Protein AF-A0A7I8BVW0-F1 (afdb_monomer_lite)

Sequence (91 aa):
MALHAKAKAEAGYRFYAVYDKIYREDVLAHAYAQCRSNTSAPGVDRQDFAEVETWETYRPDLIRRVLILKSNGKLRPLGTSTLRDRSGKLL

Secondary structure (DSSP, 8-state):
--HHHHHHH-TT---GGGHHHHT-HHHHHHHHHHHHH--PPP-SS---HHHHTT--S--PPPPEEEEEE-TTS-EEEEEE--HHHHH----

Radius of gyration: 16.52 Å; chains: 1; bounding box: 36×42×34 Å

Organism: NCBI:txid3014751

Structure (mmCIF, N/CA/C/O backbone):
data_AF-A0A7I8BVW0-F1
#
_entry.id   AF-A0A7I8BVW0-F1
#
loop_
_atom_site.group_PDB
_atom_site.id
_atom_site.type_symbol
_atom_site.label_atom_id
_atom_site.label_alt_id
_atom_site.label_comp_id
_atom_site.label_asym_id
_atom_site.label_entity_id
_atom_site.label_seq_id
_atom_site.pdbx_PDB_ins_code
_atom_site.Cartn_x
_atom_site.Cartn_y
_atom_site.Cartn_z
_atom_site.occupancy
_atom_site.B_iso_or_equiv
_atom_site.auth_seq_id
_atom_site.auth_comp_id
_atom_site.auth_asym_id
_atom_site.auth_atom_id
_atom_site.pdbx_PDB_model_num
ATOM 1 N N . MET A 1 1 ? -20.820 8.373 8.453 1.00 60.69 1 MET A N 1
ATOM 2 C CA . MET A 1 1 ? -19.412 8.705 8.779 1.00 60.69 1 MET A CA 1
ATOM 3 C C . MET A 1 1 ? -18.495 7.864 7.904 1.00 60.69 1 MET A C 1
ATOM 5 O O . MET A 1 1 ? -18.693 6.658 7.854 1.00 60.69 1 MET A O 1
ATOM 9 N N . ALA A 1 2 ? -17.531 8.470 7.205 1.00 80.56 2 ALA A N 1
ATOM 10 C CA . ALA A 1 2 ? -16.506 7.720 6.472 1.00 80.56 2 ALA A CA 1
ATOM 11 C C . ALA A 1 2 ? -15.559 6.993 7.449 1.00 80.56 2 ALA A C 1
ATOM 13 O O . ALA A 1 2 ? -15.349 7.477 8.562 1.00 80.56 2 ALA A O 1
ATOM 14 N N . LEU A 1 3 ? -14.960 5.869 7.030 1.00 81.94 3 LEU A N 1
ATOM 15 C CA . LEU A 1 3 ? -14.057 5.045 7.857 1.00 81.94 3 LEU A CA 1
ATOM 16 C C . LEU A 1 3 ? -12.982 5.890 8.566 1.00 81.94 3 LEU A C 1
ATOM 18 O O . LEU A 1 3 ? -12.797 5.785 9.776 1.00 81.94 3 LEU A O 1
ATOM 22 N N . HIS A 1 4 ? -12.335 6.790 7.820 1.00 83.56 4 HIS A N 1
ATOM 23 C CA . HIS A 1 4 ? -11.272 7.653 8.338 1.00 83.56 4 HIS A CA 1
ATOM 24 C C . HIS A 1 4 ? -11.759 8.621 9.431 1.00 83.56 4 HIS A C 1
ATOM 26 O O . HIS A 1 4 ? -11.019 8.919 10.365 1.00 83.56 4 HIS A O 1
ATOM 32 N N . ALA A 1 5 ? -13.000 9.108 9.336 1.00 89.94 5 ALA A N 1
ATOM 33 C CA . ALA A 1 5 ? -13.557 10.054 10.296 1.00 89.94 5 ALA A CA 1
ATOM 34 C C . ALA A 1 5 ? -13.828 9.368 11.642 1.00 89.94 5 ALA A C 1
ATOM 36 O O . ALA A 1 5 ? -13.497 9.922 12.687 1.00 89.94 5 ALA A O 1
ATOM 37 N N . LYS A 1 6 ? -14.343 8.129 11.612 1.00 85.94 6 LYS A N 1
ATOM 38 C CA . LYS A 1 6 ? -14.528 7.314 12.822 1.00 85.94 6 LYS A CA 1
ATOM 39 C C . LYS A 1 6 ? -13.187 6.916 13.444 1.00 85.94 6 LYS A C 1
ATOM 41 O O . LYS A 1 6 ? -13.017 7.061 14.647 1.00 85.94 6 LYS A O 1
ATOM 46 N N . ALA A 1 7 ? -12.216 6.505 12.626 1.00 88.06 7 ALA A N 1
ATOM 47 C CA . ALA A 1 7 ? -10.871 6.173 13.101 1.00 88.06 7 ALA A CA 1
ATOM 48 C C . ALA A 1 7 ? -10.166 7.367 13.776 1.00 88.06 7 ALA A C 1
ATOM 50 O O . ALA A 1 7 ? -9.463 7.188 14.764 1.00 88.06 7 ALA A O 1
ATOM 51 N N . LYS A 1 8 ? -10.374 8.592 13.268 1.00 90.69 8 LYS A N 1
ATOM 52 C CA . LYS A 1 8 ? -9.806 9.819 13.849 1.00 90.69 8 LYS A CA 1
ATOM 53 C C . LYS A 1 8 ? -10.493 10.241 15.153 1.00 90.69 8 LYS A C 1
ATOM 55 O O . LYS A 1 8 ? -9.835 10.820 16.011 1.00 90.69 8 LYS A O 1
ATOM 60 N N . ALA A 1 9 ? -11.794 9.986 15.285 1.00 92.00 9 ALA A N 1
ATOM 61 C CA . ALA A 1 9 ? -12.570 10.343 16.472 1.00 92.00 9 ALA A CA 1
ATOM 62 C C . ALA A 1 9 ? -12.360 9.363 17.640 1.00 92.00 9 ALA A C 1
ATOM 64 O O . ALA A 1 9 ? -12.349 9.781 18.793 1.00 92.00 9 ALA A O 1
ATOM 65 N N . GLU A 1 10 ? -12.166 8.074 17.352 1.00 90.69 10 GLU A N 1
ATOM 66 C CA . GLU A 1 10 ? -12.085 7.013 18.360 1.00 90.69 10 GLU A CA 1
ATOM 67 C C . GLU A 1 10 ? -10.849 6.130 18.129 1.00 90.69 10 GLU A C 1
ATOM 69 O O . GLU A 1 10 ? -10.931 5.053 17.540 1.00 90.69 10 GLU A O 1
ATOM 74 N N . ALA A 1 11 ? -9.685 6.559 18.628 1.00 85.69 11 ALA A N 1
ATOM 75 C CA . ALA A 1 11 ? -8.414 5.857 18.404 1.00 85.69 11 ALA A CA 1
ATOM 76 C C . ALA A 1 11 ? -8.376 4.413 18.957 1.00 85.69 11 ALA A C 1
ATOM 78 O O . ALA A 1 11 ? -7.607 3.586 18.472 1.00 85.69 11 ALA A O 1
ATOM 79 N N . GLY A 1 12 ? -9.200 4.100 19.964 1.00 87.81 12 GLY A N 1
ATOM 80 C CA . GLY A 1 12 ? -9.315 2.754 20.538 1.00 87.81 12 GLY A CA 1
ATOM 81 C C . GLY A 1 12 ? -10.264 1.816 19.781 1.00 87.81 12 GLY A C 1
ATOM 82 O O . GLY A 1 12 ? -10.297 0.620 20.074 1.00 87.81 12 GLY A O 1
ATOM 83 N N . TYR A 1 13 ? -11.043 2.326 18.822 1.00 85.50 13 TYR A N 1
ATOM 84 C CA . TYR A 1 13 ? -12.024 1.525 18.096 1.00 85.50 13 TYR A CA 1
ATOM 85 C C . TYR A 1 13 ? -11.338 0.617 17.069 1.00 85.50 13 TYR A C 1
ATOM 87 O O . TYR A 1 13 ? -10.657 1.076 16.151 1.00 85.50 13 TYR A O 1
ATOM 95 N N . ARG A 1 14 ? -11.546 -0.698 17.1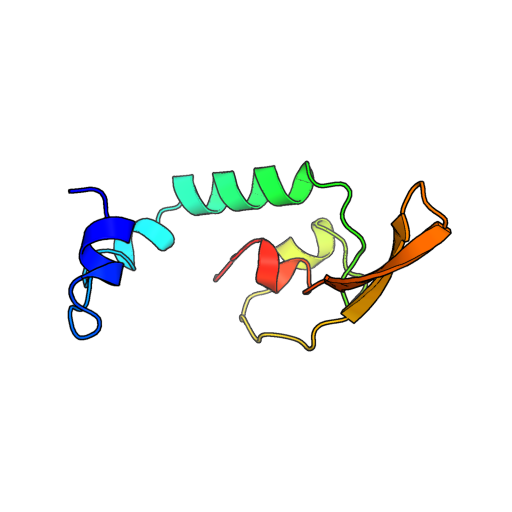97 1.00 83.31 14 ARG A N 1
ATOM 96 C CA . ARG A 1 14 ? -11.014 -1.693 16.258 1.00 83.31 14 ARG A CA 1
ATOM 97 C C . ARG A 1 14 ? -12.036 -2.025 15.180 1.00 83.31 14 ARG A C 1
ATOM 99 O O . ARG A 1 14 ? -13.128 -2.511 15.461 1.00 83.31 14 ARG A O 1
ATOM 106 N N . PHE A 1 15 ? -11.647 -1.819 13.927 1.00 86.38 15 PHE A N 1
ATOM 107 C CA . PHE A 1 15 ? -12.439 -2.216 12.768 1.00 86.38 15 PHE A CA 1
ATOM 108 C C . PHE A 1 15 ? -12.140 -3.674 12.403 1.00 86.38 15 PHE A C 1
ATOM 110 O O . PHE A 1 15 ? -11.272 -3.958 11.582 1.00 86.38 15 PHE A O 1
ATOM 117 N N . TYR A 1 16 ? -12.849 -4.610 13.032 1.00 81.12 16 TYR A N 1
ATOM 118 C CA . TYR A 1 16 ? -12.621 -6.048 12.832 1.00 81.12 16 TYR A CA 1
ATOM 119 C C . TYR A 1 16 ? -12.888 -6.511 11.391 1.00 81.12 16 TYR A C 1
ATOM 121 O O . TYR A 1 16 ? -12.146 -7.333 10.866 1.00 81.12 16 TYR A O 1
ATOM 129 N N . ALA A 1 17 ? -13.879 -5.914 10.724 1.00 84.31 17 ALA A N 1
ATOM 130 C CA . ALA A 1 17 ? -14.238 -6.196 9.332 1.00 84.31 17 ALA A CA 1
ATOM 131 C C . ALA A 1 17 ? -13.453 -5.347 8.310 1.00 84.31 17 ALA A C 1
ATOM 133 O O . ALA A 1 17 ? -13.993 -4.954 7.280 1.00 84.31 17 ALA A O 1
ATOM 134 N N . VAL A 1 18 ? -12.220 -4.940 8.624 1.00 83.25 18 VAL A N 1
ATOM 135 C CA . VAL A 1 18 ? -11.318 -4.332 7.627 1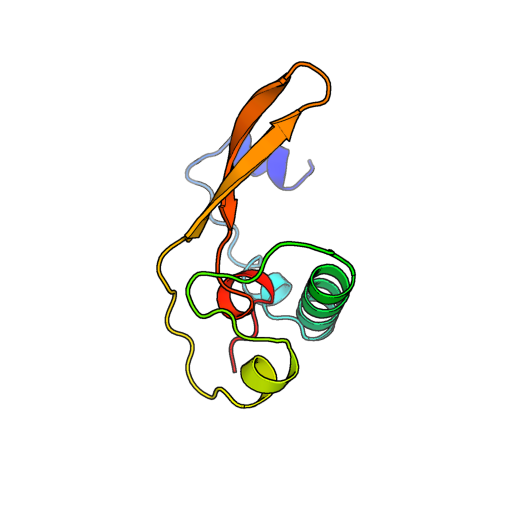.00 83.25 18 VAL A CA 1
ATOM 136 C C . VAL A 1 18 ? -10.352 -5.372 7.075 1.00 83.25 18 VAL A C 1
ATOM 138 O O . VAL A 1 18 ? -10.028 -5.321 5.893 1.00 83.25 18 VAL A O 1
ATOM 141 N N . TYR A 1 19 ? -9.943 -6.345 7.892 1.00 78.31 19 TYR A N 1
ATOM 142 C CA . TYR A 1 19 ? -9.055 -7.415 7.446 1.00 78.31 19 TYR A CA 1
ATOM 143 C C . TYR A 1 19 ? -9.686 -8.235 6.320 1.00 78.31 19 TYR A C 1
ATOM 145 O O . TYR A 1 19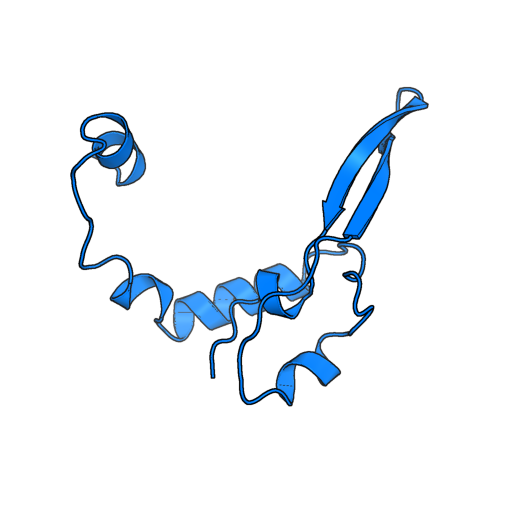 ? -9.072 -8.383 5.270 1.00 78.31 19 TYR A O 1
ATOM 153 N N . ASP A 1 20 ? -10.935 -8.677 6.476 1.00 82.75 20 ASP A N 1
ATOM 154 C CA . ASP A 1 20 ? -11.654 -9.413 5.427 1.00 82.75 20 ASP A CA 1
ATOM 155 C C . ASP A 1 20 ? -11.746 -8.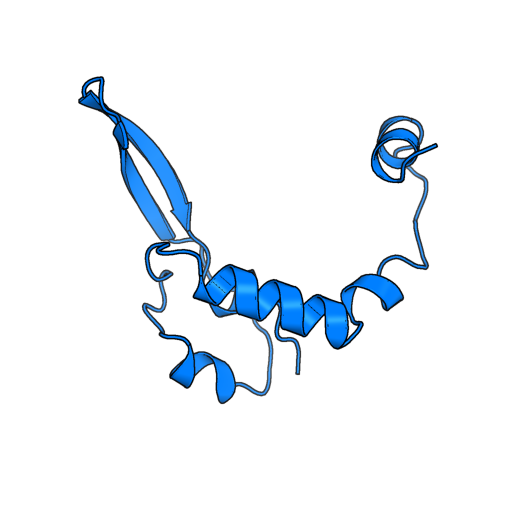617 4.121 1.00 82.75 20 ASP A C 1
ATOM 157 O O . ASP A 1 20 ? -11.678 -9.204 3.050 1.00 82.75 20 ASP A O 1
ATOM 161 N N . LYS A 1 21 ? -11.873 -7.285 4.191 1.00 84.62 21 LYS A N 1
ATOM 162 C CA . LYS A 1 21 ? -11.949 -6.414 3.010 1.00 84.62 21 LYS A CA 1
ATOM 163 C C . LYS A 1 21 ? -10.602 -6.208 2.328 1.00 84.62 21 LYS A C 1
ATOM 165 O O . LYS A 1 21 ? -10.582 -6.100 1.108 1.00 84.62 21 LYS A O 1
ATOM 170 N N . ILE A 1 22 ? -9.509 -6.160 3.088 1.00 85.06 22 ILE A N 1
ATOM 171 C CA . ILE A 1 22 ? -8.149 -6.040 2.544 1.00 85.06 22 ILE A CA 1
ATOM 172 C C . ILE A 1 22 ? -7.738 -7.333 1.831 1.00 85.06 22 ILE A C 1
ATOM 174 O O . ILE A 1 22 ? -7.130 -7.264 0.770 1.00 85.06 22 ILE A O 1
ATOM 178 N N . TYR A 1 23 ? -8.113 -8.494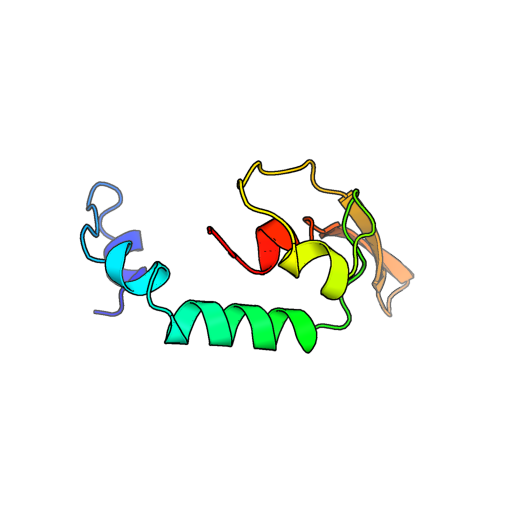 2.374 1.00 80.56 23 TYR A N 1
ATOM 179 C CA . TYR A 1 23 ? -7.767 -9.804 1.809 1.00 80.56 23 TYR A CA 1
ATOM 180 C C . TYR A 1 23 ? -8.664 -10.255 0.645 1.00 80.56 23 TYR A C 1
ATOM 182 O O . TYR A 1 23 ? -8.505 -11.371 0.155 1.00 80.56 23 TYR A O 1
ATOM 190 N N . ARG A 1 24 ? -9.613 -9.431 0.177 1.00 87.69 24 ARG A N 1
ATOM 191 C CA . ARG A 1 24 ? -10.432 -9.818 -0.979 1.00 87.69 24 ARG A CA 1
ATOM 192 C C . ARG A 1 24 ? -9.595 -9.828 -2.255 1.00 87.69 24 ARG A C 1
ATOM 194 O O . ARG A 1 24 ? -8.845 -8.892 -2.525 1.00 87.69 24 ARG A O 1
ATOM 201 N N . GLU A 1 25 ? -9.807 -10.851 -3.073 1.00 85.75 25 GLU A N 1
ATOM 202 C CA . GLU A 1 25 ? -9.082 -11.054 -4.329 1.00 85.75 25 GLU A CA 1
ATOM 203 C C . GLU A 1 25 ? -9.202 -9.857 -5.287 1.00 85.75 25 GLU A C 1
ATOM 205 O O . GLU A 1 25 ? -8.207 -9.431 -5.865 1.00 85.75 25 GLU A O 1
ATOM 210 N N . ASP A 1 26 ? -10.386 -9.244 -5.394 1.00 87.62 26 ASP A N 1
ATOM 211 C CA . ASP A 1 26 ? -10.614 -8.066 -6.240 1.00 87.62 26 ASP A CA 1
ATOM 212 C C . ASP A 1 26 ? -9.814 -6.839 -5.775 1.00 87.62 26 ASP A C 1
ATOM 214 O O . ASP A 1 26 ? -9.282 -6.084 -6.592 1.00 87.62 26 ASP A O 1
ATOM 218 N N . VAL A 1 27 ? -9.684 -6.660 -4.459 1.00 87.31 27 VAL A N 1
ATOM 219 C CA . VAL A 1 27 ? -8.910 -5.566 -3.857 1.00 87.31 27 VAL A CA 1
ATOM 220 C C . VAL A 1 27 ? -7.411 -5.782 -4.063 1.00 87.31 27 VAL A C 1
ATOM 222 O O . VAL A 1 27 ? -6.711 -4.851 -4.467 1.00 87.31 27 VAL A O 1
ATOM 225 N N . LEU A 1 28 ? -6.925 -7.006 -3.850 1.00 85.31 28 LEU A N 1
ATOM 226 C CA . LEU A 1 28 ? -5.525 -7.368 -4.080 1.00 85.31 28 LEU A CA 1
ATOM 227 C C . LEU A 1 28 ? -5.147 -7.252 -5.563 1.00 85.31 28 LEU A C 1
ATOM 229 O O . LEU A 1 28 ? -4.112 -6.672 -5.893 1.00 85.31 28 LEU A O 1
ATOM 233 N N . ALA A 1 29 ? -6.013 -7.712 -6.470 1.00 85.88 29 ALA A N 1
ATOM 234 C CA . ALA A 1 29 ? -5.816 -7.569 -7.911 1.00 85.88 29 ALA A CA 1
ATOM 235 C C . ALA A 1 29 ? -5.747 -6.092 -8.332 1.00 85.88 29 ALA A C 1
ATOM 237 O O . ALA A 1 29 ? -4.886 -5.707 -9.128 1.00 85.88 29 ALA A O 1
ATOM 238 N N . HIS A 1 30 ? -6.607 -5.240 -7.763 1.00 86.81 30 HIS A N 1
ATOM 239 C CA . HIS A 1 30 ? -6.564 -3.802 -8.020 1.00 86.81 30 HIS A CA 1
ATOM 240 C C . HIS A 1 30 ? -5.264 -3.163 -7.517 1.00 86.81 30 HIS A C 1
ATOM 242 O O . HIS A 1 30 ? -4.634 -2.395 -8.247 1.00 86.81 30 HIS A O 1
ATOM 248 N N . ALA A 1 31 ? -4.828 -3.501 -6.300 1.00 84.69 31 ALA A N 1
ATOM 249 C CA . ALA A 1 31 ? -3.572 -3.012 -5.738 1.00 84.69 31 ALA A CA 1
ATOM 250 C C . ALA A 1 31 ? -2.362 -3.442 -6.589 1.00 84.69 31 ALA A C 1
ATOM 252 O O . ALA A 1 31 ? -1.485 -2.622 -6.877 1.00 84.69 31 ALA A O 1
ATOM 253 N N . TYR A 1 32 ? -2.347 -4.691 -7.065 1.00 82.81 32 TYR A N 1
ATOM 254 C CA . TYR A 1 32 ? -1.317 -5.202 -7.972 1.00 82.81 32 TYR A CA 1
ATOM 255 C C . TYR A 1 32 ? -1.288 -4.434 -9.301 1.00 82.81 32 TYR A C 1
ATOM 257 O O . TYR A 1 32 ? -0.227 -3.979 -9.734 1.00 82.81 32 TYR A O 1
ATOM 265 N N . ALA A 1 33 ? -2.452 -4.212 -9.919 1.00 85.12 33 ALA A N 1
ATOM 266 C CA . ALA A 1 33 ? -2.562 -3.444 -11.158 1.00 85.12 33 ALA A CA 1
ATOM 267 C C . ALA A 1 33 ? -2.088 -1.990 -10.984 1.00 85.12 33 ALA A C 1
ATOM 269 O O . ALA A 1 33 ? -1.323 -1.483 -11.809 1.00 85.12 33 ALA A O 1
ATOM 270 N N . GLN A 1 34 ? -2.471 -1.334 -9.883 1.00 85.38 34 GLN A N 1
ATOM 271 C CA . GLN A 1 34 ? -1.989 0.009 -9.556 1.00 85.38 34 GLN A CA 1
ATOM 272 C C . GLN A 1 34 ? -0.467 0.036 -9.384 1.00 85.38 34 GLN A C 1
ATOM 274 O O . GLN A 1 34 ? 0.199 0.917 -9.933 1.00 85.38 34 GLN A O 1
ATOM 279 N N . CYS A 1 35 ? 0.104 -0.950 -8.688 1.00 82.25 35 CYS A N 1
ATOM 280 C CA . CYS A 1 35 ? 1.552 -1.066 -8.545 1.00 82.25 35 CYS A CA 1
ATOM 281 C C . CYS A 1 35 ? 2.245 -1.200 -9.903 1.00 82.25 35 CYS A C 1
ATOM 283 O O . CYS A 1 35 ? 3.241 -0.516 -10.125 1.00 82.25 35 CYS A O 1
ATOM 285 N N . ARG A 1 36 ? 1.696 -2.004 -10.825 1.00 77.88 36 ARG A N 1
ATOM 286 C CA . ARG A 1 36 ? 2.226 -2.152 -12.192 1.00 77.88 36 ARG A CA 1
ATOM 287 C C . ARG A 1 36 ? 2.162 -0.871 -13.015 1.00 77.88 36 ARG A C 1
ATOM 289 O O . ARG A 1 36 ? 3.070 -0.621 -13.799 1.00 77.88 36 ARG A O 1
ATOM 296 N N . SER A 1 37 ? 1.113 -0.067 -12.848 1.00 80.56 37 SER A N 1
ATOM 297 C CA . SER A 1 37 ? 0.992 1.219 -13.550 1.00 80.56 37 SER A CA 1
ATOM 298 C C . SER A 1 37 ? 1.924 2.303 -13.007 1.00 80.56 37 SER A C 1
ATOM 300 O O . SER A 1 37 ? 2.252 3.253 -13.717 1.00 80.56 37 SER A O 1
ATOM 302 N N . ASN A 1 38 ? 2.372 2.173 -11.757 1.00 77.00 38 ASN A N 1
ATOM 303 C CA . ASN A 1 38 ? 3.254 3.149 -11.142 1.00 77.00 38 ASN A CA 1
ATOM 304 C C . ASN A 1 38 ? 4.699 2.921 -11.604 1.00 77.00 38 ASN A C 1
ATOM 306 O O . ASN A 1 38 ? 5.337 1.956 -11.188 1.00 77.00 38 ASN A O 1
ATOM 310 N N . THR A 1 39 ? 5.271 3.875 -12.349 1.00 64.06 39 THR A N 1
ATOM 311 C CA . THR A 1 39 ? 6.695 3.932 -12.763 1.00 64.06 39 THR A CA 1
ATOM 312 C C . THR A 1 39 ? 7.640 4.241 -11.592 1.00 64.06 39 THR A C 1
ATOM 314 O O . THR A 1 39 ? 8.510 5.110 -11.642 1.00 64.06 39 THR A O 1
ATOM 317 N N . SER A 1 40 ? 7.411 3.583 -10.466 1.00 63.41 40 SER A N 1
ATOM 318 C CA . SER A 1 40 ? 8.121 3.811 -9.219 1.00 63.41 40 SER A CA 1
ATOM 319 C C . SER A 1 40 ? 9.381 2.955 -9.174 1.00 63.41 40 SER A C 1
ATOM 321 O O . SER A 1 40 ? 9.378 1.809 -9.618 1.00 63.41 40 SER A O 1
ATOM 323 N N . ALA A 1 41 ? 10.469 3.529 -8.654 1.00 65.25 41 ALA A N 1
ATOM 324 C CA . ALA A 1 41 ? 11.767 2.869 -8.625 1.00 65.25 41 ALA A CA 1
ATOM 325 C C . ALA A 1 41 ? 11.690 1.487 -7.934 1.00 65.25 41 ALA A C 1
ATOM 327 O O . ALA A 1 41 ? 10.911 1.316 -6.984 1.00 65.25 41 ALA A O 1
ATOM 328 N N . PRO A 1 42 ? 12.497 0.507 -8.380 1.00 67.88 42 PRO A N 1
ATOM 329 C CA . PRO A 1 42 ? 12.605 -0.784 -7.712 1.00 67.88 42 PRO A CA 1
ATOM 330 C C . PRO A 1 42 ? 13.039 -0.616 -6.251 1.00 67.88 42 PRO A C 1
ATOM 332 O O . PRO A 1 42 ? 13.763 0.331 -5.918 1.00 67.88 42 PRO A O 1
ATOM 335 N N . GLY A 1 43 ? 12.618 -1.548 -5.394 1.00 69.62 43 GLY A N 1
ATOM 336 C CA . GLY A 1 43 ? 12.999 -1.582 -3.982 1.00 69.62 43 GLY A CA 1
ATOM 337 C C . GLY A 1 43 ? 14.489 -1.858 -3.755 1.00 69.62 43 GLY A C 1
ATOM 338 O O . GLY A 1 43 ? 15.332 -1.694 -4.648 1.00 69.62 43 GLY A O 1
ATOM 339 N N . VAL A 1 44 ? 14.841 -2.243 -2.525 1.00 72.56 44 VAL A N 1
ATOM 340 C CA . VAL A 1 44 ? 16.217 -2.650 -2.174 1.00 72.56 44 VAL A CA 1
ATOM 341 C C . VAL A 1 44 ? 16.632 -3.931 -2.905 1.00 72.56 44 VAL A C 1
ATOM 343 O O . VAL A 1 44 ? 17.774 -4.052 -3.338 1.00 72.56 44 VAL A O 1
ATOM 346 N N . ASP A 1 45 ? 15.661 -4.814 -3.101 1.00 67.25 45 ASP A N 1
ATOM 347 C CA . ASP A 1 45 ? 15.711 -6.105 -3.780 1.00 67.25 45 ASP A CA 1
ATOM 348 C C . ASP A 1 45 ? 15.865 -5.990 -5.305 1.00 67.25 45 ASP A C 1
ATOM 350 O O . ASP A 1 45 ? 16.303 -6.931 -5.953 1.00 67.25 45 ASP A O 1
ATOM 354 N N . ARG A 1 46 ? 15.544 -4.818 -5.874 1.00 70.00 46 ARG A N 1
ATOM 355 C CA . ARG A 1 46 ? 15.554 -4.524 -7.320 1.00 70.00 46 ARG A CA 1
ATOM 356 C C . ARG A 1 46 ? 14.716 -5.481 -8.174 1.00 70.00 46 ARG A C 1
ATOM 358 O O . ARG A 1 46 ? 14.880 -5.469 -9.391 1.00 70.00 46 ARG A O 1
ATOM 365 N N . GLN A 1 47 ? 13.817 -6.232 -7.549 1.00 73.75 47 GLN A N 1
ATOM 366 C CA . GLN A 1 47 ? 12.995 -7.214 -8.235 1.00 73.75 47 GLN A CA 1
ATOM 367 C C . GLN A 1 47 ? 11.994 -6.546 -9.166 1.00 73.75 47 GLN A C 1
ATOM 369 O O . GLN A 1 47 ? 11.567 -5.406 -8.933 1.00 73.75 47 GLN A O 1
ATOM 374 N N . ASP A 1 48 ? 11.619 -7.276 -10.209 1.00 71.25 48 ASP A N 1
ATOM 375 C CA . ASP A 1 48 ? 10.515 -6.932 -11.093 1.00 71.25 48 ASP A CA 1
ATOM 376 C C . ASP A 1 48 ? 9.242 -7.723 -10.740 1.00 71.25 48 ASP A C 1
ATOM 378 O O . ASP A 1 48 ? 9.192 -8.504 -9.789 1.00 71.25 48 ASP A O 1
ATOM 382 N N . PHE A 1 49 ? 8.160 -7.478 -11.480 1.00 70.25 49 PHE A N 1
ATOM 383 C CA . PHE A 1 49 ? 6.876 -8.128 -11.216 1.00 70.25 49 PHE A CA 1
ATOM 384 C C . PHE A 1 49 ? 6.886 -9.640 -11.480 1.00 70.25 49 PHE A C 1
ATOM 386 O O . PHE A 1 49 ? 6.123 -10.350 -10.831 1.00 70.25 49 PHE A O 1
ATOM 393 N N . ALA A 1 50 ? 7.734 -10.136 -12.388 1.00 71.12 50 ALA A N 1
ATOM 394 C CA . ALA A 1 50 ? 7.793 -11.560 -12.710 1.00 71.12 50 ALA A CA 1
ATOM 395 C C . ALA A 1 50 ? 8.404 -12.355 -11.550 1.00 71.12 50 ALA A C 1
ATOM 397 O O . ALA A 1 50 ? 7.930 -13.436 -11.208 1.00 71.12 50 ALA A O 1
ATOM 398 N N . GLU A 1 51 ? 9.406 -11.784 -10.884 1.00 69.69 51 GLU A N 1
ATOM 399 C CA . GLU A 1 51 ? 10.028 -12.410 -9.721 1.00 69.69 51 GLU A CA 1
ATOM 400 C C . GLU A 1 51 ? 9.071 -12.463 -8.527 1.00 69.69 51 GLU A C 1
ATOM 402 O O . GLU A 1 51 ? 9.019 -13.486 -7.847 1.00 69.69 51 GLU A O 1
ATOM 407 N N . VAL A 1 52 ? 8.254 -11.423 -8.309 1.00 70.88 52 VAL A N 1
ATOM 408 C CA . VAL A 1 52 ? 7.261 -11.354 -7.215 1.00 70.88 52 VAL A CA 1
ATOM 409 C C . VAL A 1 52 ? 6.192 -12.450 -7.320 1.00 70.88 52 VAL A C 1
ATOM 411 O O . VAL A 1 52 ? 5.640 -12.875 -6.303 1.00 70.88 52 VAL A O 1
ATOM 414 N N . GLU A 1 53 ? 5.907 -12.962 -8.518 1.00 69.19 53 GLU A N 1
ATOM 415 C CA . GLU A 1 53 ? 4.856 -13.965 -8.710 1.00 69.19 53 GLU A CA 1
ATOM 416 C C . GLU A 1 53 ? 5.194 -15.344 -8.127 1.00 6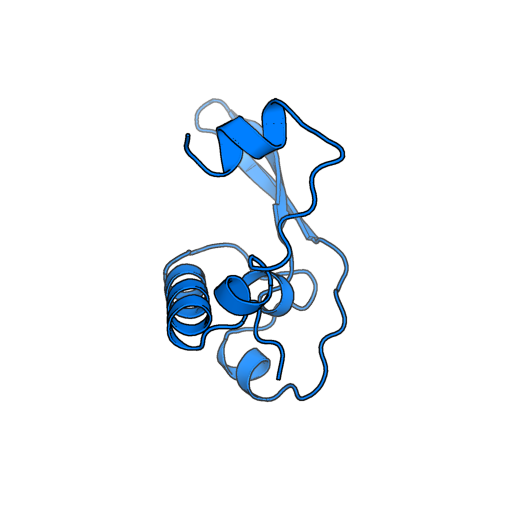9.19 53 GLU A C 1
ATOM 418 O O . GLU A 1 53 ? 4.265 -16.085 -7.803 1.00 69.19 53 GLU A O 1
ATOM 423 N N . THR A 1 54 ? 6.479 -15.636 -7.908 1.00 69.12 54 THR A N 1
ATOM 424 C CA . THR A 1 54 ? 6.998 -16.957 -7.501 1.00 69.12 54 THR A CA 1
ATOM 425 C C . THR A 1 54 ? 7.104 -17.187 -5.986 1.00 69.12 54 THR A C 1
ATOM 427 O O . THR A 1 54 ? 7.507 -18.264 -5.552 1.00 69.12 54 THR A O 1
ATOM 430 N N . TRP A 1 55 ? 6.764 -16.198 -5.154 1.00 62.91 55 TRP A N 1
ATOM 431 C CA . TRP A 1 55 ? 7.060 -16.230 -3.715 1.00 62.91 55 TRP A CA 1
ATOM 432 C C . TRP A 1 55 ? 5.919 -16.747 -2.842 1.00 62.91 55 TRP A C 1
ATOM 434 O O . TRP A 1 55 ? 4.896 -16.082 -2.746 1.00 62.91 55 TRP A O 1
ATOM 444 N N . GLU A 1 56 ? 6.166 -17.831 -2.098 1.00 62.19 56 GLU A N 1
ATOM 445 C CA . GLU A 1 56 ? 5.207 -18.506 -1.196 1.00 62.19 56 GLU A CA 1
ATOM 446 C C . GLU A 1 56 ? 5.100 -17.946 0.228 1.00 62.19 56 GLU A C 1
ATOM 448 O O . GLU A 1 56 ? 4.149 -18.253 0.936 1.00 62.19 56 GLU A O 1
ATOM 453 N N . THR A 1 57 ? 6.051 -17.137 0.704 1.00 70.25 57 THR A N 1
ATOM 454 C CA . THR A 1 57 ? 6.007 -16.611 2.081 1.00 70.25 57 THR A CA 1
ATOM 455 C C . THR A 1 57 ? 6.357 -15.130 2.124 1.00 70.25 57 THR A C 1
ATOM 457 O O . THR A 1 57 ? 7.392 -14.696 1.609 1.00 70.25 57 THR A O 1
ATOM 460 N N . TYR A 1 58 ? 5.496 -14.343 2.773 1.00 72.12 58 TYR A N 1
ATOM 461 C CA . TYR A 1 58 ? 5.711 -12.914 2.967 1.00 72.12 58 TYR A CA 1
ATOM 462 C C . TYR A 1 58 ? 6.672 -12.649 4.133 1.00 72.12 58 TYR A C 1
ATOM 464 O O . TYR A 1 58 ? 6.402 -13.003 5.283 1.00 72.12 58 TYR A O 1
ATOM 472 N N . ARG A 1 59 ? 7.789 -11.976 3.843 1.00 73.81 59 ARG A N 1
ATOM 473 C CA . ARG A 1 59 ? 8.648 -11.327 4.837 1.00 73.81 59 ARG A CA 1
ATOM 474 C C . ARG A 1 59 ? 8.908 -9.892 4.376 1.00 73.81 59 ARG A C 1
ATOM 476 O O . ARG A 1 59 ? 9.350 -9.734 3.241 1.00 73.81 59 ARG A O 1
ATOM 483 N N . PRO A 1 60 ? 8.611 -8.877 5.206 1.00 74.62 60 PRO A N 1
ATOM 484 C CA . PRO A 1 60 ? 8.820 -7.486 4.832 1.00 74.62 60 PRO A CA 1
ATOM 485 C C . PRO A 1 60 ? 10.313 -7.156 4.791 1.00 74.62 60 PRO A C 1
ATOM 487 O O . PRO A 1 60 ? 11.067 -7.556 5.682 1.00 74.62 60 PRO A O 1
ATOM 490 N N . ASP A 1 61 ? 10.715 -6.389 3.783 1.00 78.75 61 ASP A N 1
ATOM 491 C CA . ASP A 1 61 ? 12.106 -6.004 3.550 1.00 78.75 61 ASP A CA 1
ATOM 492 C C . ASP A 1 61 ? 12.397 -4.557 3.981 1.00 78.75 61 ASP A C 1
ATOM 494 O O . ASP A 1 61 ? 11.517 -3.752 4.296 1.00 78.75 61 ASP A O 1
ATOM 498 N N . LEU A 1 62 ? 13.684 -4.203 4.002 1.00 82.06 62 LEU A N 1
ATOM 499 C CA . LEU A 1 62 ? 14.124 -2.844 4.313 1.00 82.06 62 LEU A CA 1
ATOM 500 C C . LEU A 1 62 ? 13.729 -1.844 3.210 1.00 82.06 62 LEU A C 1
ATOM 502 O O . LEU A 1 62 ? 13.809 -2.113 2.012 1.00 82.06 62 LEU A O 1
ATOM 506 N N . ILE A 1 63 ? 13.382 -0.622 3.625 1.00 82.62 63 ILE A N 1
ATOM 507 C CA . ILE A 1 63 ? 12.998 0.468 2.717 1.00 82.62 63 ILE A CA 1
ATOM 508 C C . ILE A 1 63 ? 14.238 1.081 2.056 1.00 82.62 63 ILE A C 1
ATOM 510 O O . ILE A 1 63 ? 15.133 1.597 2.732 1.00 82.62 63 ILE A O 1
ATOM 514 N N . ARG A 1 64 ? 14.247 1.140 0.720 1.00 81.88 64 ARG A N 1
ATOM 515 C CA . ARG A 1 64 ? 15.285 1.835 -0.052 1.00 81.88 64 ARG A CA 1
ATOM 516 C C . ARG A 1 64 ? 15.063 3.347 -0.019 1.00 81.88 64 ARG A C 1
ATOM 518 O O . ARG A 1 64 ? 13.962 3.829 -0.265 1.00 81.88 64 ARG A O 1
ATOM 525 N N . ARG A 1 65 ? 16.115 4.125 0.252 1.00 83.38 65 ARG A N 1
ATOM 526 C CA . ARG A 1 65 ? 16.071 5.597 0.199 1.00 83.38 65 ARG A CA 1
ATOM 527 C C . ARG A 1 65 ? 16.431 6.084 -1.205 1.00 83.38 65 ARG A C 1
ATOM 529 O O . ARG A 1 65 ? 17.491 5.750 -1.724 1.00 83.38 65 ARG A O 1
ATOM 536 N N . VAL A 1 66 ? 15.557 6.887 -1.802 1.00 82.19 66 VAL A N 1
ATOM 537 C CA . VAL A 1 66 ? 15.733 7.496 -3.127 1.00 82.19 66 VAL A CA 1
ATOM 538 C C . VAL A 1 66 ? 15.618 9.010 -2.996 1.00 82.19 66 VAL A C 1
ATOM 540 O O . VAL A 1 66 ? 14.778 9.512 -2.250 1.00 82.19 66 VAL A O 1
ATOM 543 N N . LEU A 1 67 ? 16.460 9.751 -3.713 1.00 85.00 67 LEU A N 1
ATOM 544 C CA . LEU A 1 67 ? 16.371 11.206 -3.806 1.00 85.00 67 LEU A CA 1
ATOM 545 C C . LEU A 1 67 ? 15.709 11.571 -5.135 1.00 85.00 67 LEU A C 1
ATOM 547 O O . LEU A 1 67 ? 16.182 11.165 -6.192 1.00 85.00 67 LEU A O 1
ATOM 551 N N . ILE A 1 68 ? 14.619 12.333 -5.078 1.00 82.81 68 ILE A N 1
ATOM 552 C CA . ILE A 1 68 ? 13.937 12.858 -6.266 1.00 82.81 68 ILE A CA 1
ATOM 553 C C . ILE A 1 68 ? 14.257 14.342 -6.384 1.00 82.81 68 ILE A C 1
ATOM 555 O O . ILE A 1 68 ? 14.014 15.108 -5.446 1.00 82.81 68 ILE A O 1
ATOM 559 N N . LEU A 1 69 ? 14.780 14.752 -7.537 1.00 87.44 69 LEU A N 1
ATOM 560 C CA . LEU A 1 69 ? 15.001 16.159 -7.844 1.00 87.44 69 LEU A CA 1
ATOM 561 C C . LEU A 1 69 ? 13.651 16.831 -8.120 1.00 87.44 69 LEU A C 1
ATOM 563 O O . LEU A 1 69 ? 12.893 16.388 -8.982 1.00 87.44 69 LEU A O 1
ATOM 567 N N . LYS A 1 70 ? 13.323 17.891 -7.382 1.00 85.38 70 LYS A N 1
ATOM 568 C CA . LYS A 1 70 ? 12.181 18.745 -7.719 1.00 85.38 70 LYS A CA 1
ATOM 569 C C . LYS A 1 70 ? 12.574 19.739 -8.812 1.00 85.38 70 LYS A C 1
ATOM 571 O O . LYS A 1 70 ? 13.742 20.086 -8.954 1.00 85.38 70 LYS A O 1
ATOM 576 N N . SER A 1 71 ? 11.575 20.280 -9.508 1.00 84.25 71 SER A N 1
ATOM 577 C CA . SER A 1 71 ? 11.755 21.348 -10.506 1.00 84.25 71 SER A CA 1
ATOM 578 C C . SER A 1 71 ? 12.452 22.600 -9.955 1.00 84.25 71 SER A C 1
ATOM 580 O O . SER A 1 71 ? 13.064 23.341 -10.710 1.00 84.25 71 SER A O 1
ATOM 582 N N . ASN A 1 72 ? 12.406 22.822 -8.637 1.00 84.31 72 ASN A N 1
ATOM 583 C CA . ASN A 1 72 ? 13.087 23.923 -7.950 1.00 84.31 72 ASN A CA 1
ATOM 584 C C . ASN A 1 72 ? 14.531 23.598 -7.508 1.00 84.31 72 ASN A C 1
ATOM 586 O O . ASN A 1 72 ? 15.079 24.306 -6.665 1.00 84.31 72 ASN A O 1
ATOM 590 N N . GLY A 1 73 ? 15.114 22.495 -7.987 1.00 86.00 73 GLY A N 1
ATOM 591 C CA . GLY A 1 73 ? 16.477 22.061 -7.664 1.00 86.00 73 GLY A CA 1
ATOM 592 C C . GLY A 1 73 ? 16.655 21.433 -6.276 1.00 86.00 73 GLY A C 1
ATOM 593 O O . GLY A 1 73 ? 17.719 20.891 -5.987 1.00 86.00 73 GLY A O 1
ATOM 594 N N . LYS A 1 74 ? 15.635 21.449 -5.405 1.00 89.31 74 LYS A N 1
ATOM 595 C CA . LYS A 1 74 ? 15.712 20.803 -4.084 1.00 89.31 74 LYS A CA 1
ATOM 596 C C . LYS A 1 74 ? 15.485 19.296 -4.194 1.00 89.31 74 LYS A C 1
ATOM 598 O O . LYS A 1 74 ? 14.641 18.832 -4.960 1.00 89.31 74 LYS A O 1
ATOM 603 N N . LEU A 1 75 ? 16.184 18.532 -3.358 1.00 89.12 75 LEU A N 1
ATOM 604 C CA . LEU A 1 75 ? 16.021 17.083 -3.262 1.00 89.12 75 LEU A CA 1
ATOM 605 C C . LEU A 1 75 ? 14.884 16.726 -2.298 1.00 89.12 75 LEU A C 1
ATOM 607 O O . LEU A 1 75 ? 14.796 17.261 -1.192 1.00 89.12 75 LEU A O 1
ATOM 611 N N . ARG A 1 76 ? 14.014 15.798 -2.707 1.00 86.38 76 ARG A N 1
ATOM 612 C CA . ARG A 1 76 ? 13.013 15.167 -1.843 1.00 86.38 76 ARG A CA 1
ATOM 613 C C . ARG A 1 76 ? 13.473 13.750 -1.501 1.00 86.38 76 ARG A C 1
ATOM 615 O O . ARG A 1 76 ? 13.535 12.925 -2.415 1.00 86.38 76 ARG A O 1
ATOM 622 N N . PRO A 1 77 ? 13.745 13.436 -0.224 1.00 87.44 77 PRO A N 1
ATOM 623 C CA . PRO A 1 77 ? 13.961 12.058 0.178 1.00 87.44 77 PRO A CA 1
ATOM 624 C C . PRO A 1 77 ? 12.642 11.289 0.101 1.00 87.44 77 PRO A C 1
ATOM 626 O O . PRO A 1 77 ? 11.608 11.740 0.599 1.00 87.44 77 PRO A O 1
ATOM 629 N N . LEU A 1 78 ? 12.692 10.122 -0.525 1.00 85.25 78 LEU A N 1
ATOM 630 C CA . LEU A 1 78 ? 11.603 9.165 -0.614 1.00 85.25 78 LEU A CA 1
ATOM 631 C C . LEU A 1 78 ? 12.078 7.819 -0.065 1.00 85.25 78 LEU A C 1
ATOM 633 O O . LEU A 1 78 ? 13.211 7.405 -0.301 1.00 85.25 78 LEU A O 1
ATOM 637 N N . GLY A 1 79 ? 11.213 7.148 0.688 1.00 83.75 79 GLY A N 1
ATOM 638 C CA . GLY A 1 79 ? 11.377 5.735 1.003 1.00 83.75 79 GLY A CA 1
ATOM 639 C C . GLY A 1 79 ? 10.572 4.911 0.007 1.00 83.75 79 GLY A C 1
ATOM 640 O O . GLY A 1 79 ? 9.355 5.052 -0.041 1.00 83.75 79 GLY A O 1
ATOM 641 N N . THR A 1 80 ? 11.237 4.089 -0.794 1.00 81.50 80 THR A N 1
ATOM 642 C CA . THR A 1 80 ? 10.612 3.137 -1.716 1.00 81.50 80 THR A CA 1
ATOM 643 C C . THR A 1 80 ? 10.741 1.736 -1.128 1.00 81.50 80 THR A C 1
ATOM 645 O O . THR A 1 80 ? 11.854 1.217 -1.006 1.00 81.50 80 THR A O 1
ATOM 648 N N . SER A 1 81 ? 9.620 1.141 -0.730 1.00 81.88 81 SER A N 1
ATOM 649 C CA . SER A 1 81 ? 9.557 -0.263 -0.317 1.00 81.88 81 SER A CA 1
ATOM 650 C C . SER A 1 81 ? 9.679 -1.208 -1.522 1.00 81.88 81 SER A C 1
ATOM 652 O O . SER A 1 81 ? 9.642 -0.776 -2.684 1.00 81.88 81 SER A O 1
ATOM 654 N N . THR A 1 82 ? 9.863 -2.500 -1.256 1.00 82.44 82 THR A N 1
ATOM 655 C CA . THR A 1 82 ? 9.943 -3.532 -2.301 1.00 82.44 82 THR A CA 1
ATOM 656 C C . THR A 1 82 ? 8.632 -3.648 -3.074 1.00 82.44 82 THR A C 1
ATOM 658 O O . THR A 1 82 ? 7.592 -3.116 -2.672 1.00 82.44 82 THR A O 1
ATOM 661 N N . LEU A 1 83 ? 8.668 -4.275 -4.253 1.00 77.25 83 LEU A N 1
ATOM 662 C CA . LEU A 1 83 ? 7.427 -4.541 -4.993 1.00 77.25 83 LEU A CA 1
ATOM 663 C C . LEU A 1 83 ? 6.519 -5.512 -4.230 1.00 77.25 83 LEU A C 1
ATOM 665 O O . LEU A 1 83 ? 5.297 -5.370 -4.285 1.00 77.25 83 LEU A O 1
ATOM 669 N N . ARG A 1 84 ? 7.104 -6.430 -3.455 1.00 76.44 84 ARG A N 1
ATOM 670 C CA . ARG A 1 84 ? 6.387 -7.332 -2.549 1.00 76.44 84 ARG A CA 1
ATOM 671 C C . ARG A 1 84 ? 5.553 -6.564 -1.523 1.00 76.44 84 ARG A C 1
ATOM 673 O O . ARG A 1 84 ? 4.344 -6.758 -1.450 1.00 76.44 84 ARG A O 1
ATOM 680 N N . ASP A 1 85 ? 6.176 -5.632 -0.804 1.00 80.06 85 ASP A N 1
ATOM 681 C CA . ASP A 1 85 ? 5.498 -4.847 0.234 1.00 80.06 85 ASP A CA 1
ATOM 682 C C . ASP A 1 85 ? 4.388 -3.951 -0.339 1.00 80.06 85 ASP A C 1
ATOM 684 O O . ASP A 1 85 ? 3.410 -3.645 0.339 1.00 80.06 85 ASP A O 1
ATOM 688 N N . ARG A 1 86 ? 4.539 -3.497 -1.591 1.00 78.00 86 ARG A N 1
ATOM 689 C CA . ARG A 1 86 ? 3.568 -2.615 -2.260 1.00 78.00 86 ARG A CA 1
ATOM 690 C C . ARG A 1 86 ? 2.383 -3.365 -2.851 1.00 78.00 86 ARG A C 1
ATOM 692 O O . ARG A 1 86 ? 1.266 -2.863 -2.797 1.00 78.00 86 ARG A O 1
ATOM 699 N N . SER A 1 87 ? 2.635 -4.535 -3.432 1.00 71.75 87 SER A N 1
ATOM 700 C CA . SER A 1 87 ? 1.601 -5.344 -4.084 1.00 71.75 87 SER A CA 1
ATOM 701 C C . SER A 1 87 ? 0.684 -6.047 -3.088 1.00 71.75 87 SER A C 1
ATOM 703 O O . SER A 1 87 ? -0.439 -6.383 -3.450 1.00 71.75 87 SER A O 1
ATOM 705 N N . GLY A 1 88 ? 1.138 -6.258 -1.847 1.00 65.38 88 GLY A N 1
ATOM 706 C CA . GLY A 1 88 ? 0.328 -6.893 -0.810 1.00 65.38 88 GLY A CA 1
ATOM 707 C C . GLY A 1 88 ? -0.028 -8.348 -1.124 1.00 65.38 88 GLY A C 1
ATOM 708 O O . GLY A 1 88 ? -0.970 -8.871 -0.534 1.00 65.38 88 GLY A O 1
ATOM 709 N N . LYS A 1 89 ? 0.699 -9.004 -2.044 1.00 60.88 89 LYS A N 1
ATOM 710 C CA . LYS A 1 89 ? 0.518 -10.426 -2.348 1.00 60.88 89 LYS A CA 1
ATOM 711 C C . LYS A 1 89 ? 0.996 -11.244 -1.146 1.00 60.88 89 LYS A C 1
ATOM 713 O O . LYS A 1 89 ? 2.174 -11.564 -1.013 1.00 60.88 89 LYS A O 1
ATOM 718 N N . LEU A 1 90 ? 0.063 -11.517 -0.246 1.00 54.44 90 LEU A N 1
ATOM 719 C CA . LEU A 1 90 ? 0.150 -12.577 0.743 1.00 54.44 90 LEU A CA 1
ATOM 720 C C . LEU A 1 90 ? -0.414 -13.822 0.058 1.00 54.44 90 LEU A C 1
ATOM 722 O O . LEU A 1 90 ? -1.617 -13.875 -0.191 1.00 54.44 90 LEU A O 1
ATOM 726 N N . LEU A 1 91 ? 0.466 -14.744 -0.344 1.00 46.88 91 LEU A N 1
ATOM 727 C CA . LEU A 1 91 ? 0.045 -16.122 -0.602 1.00 46.88 91 LEU A CA 1
ATOM 728 C C . LEU A 1 91 ? -0.394 -16.768 0.717 1.00 46.88 91 LEU A C 1
ATOM 730 O O . LEU A 1 91 ? 0.240 -16.459 1.755 1.00 46.88 91 LEU A O 1
#

Foldseek 3Di:
DDPVVVCVVCVPDDPPVVVVVCPDPVNLVVQLVVLVPDPDQAFPVNDDPVVLVPDQADDWDDWDWDWDQDPVRDTDIDTHGHSNVRSVPHD

pLDDT: mean 78.9, std 8.99, range [46.88, 92.0]